Protein AF-A0A7S1J4C4-F1 (afdb_monomer_lite)

Secondary structure (DSSP, 8-state):
-EEEEEEES-GGG-EEEEEEESSTT---EE-SS-SSSS--EEEEEEE-TTS-EEEEEEEEE-SSSTT-EE-S--TTSS----SEEEEEEEESSSSSEEE-SS-S------EETTEE-

InterPro domains:
  IPR023296 Glycosyl hydrolase, five-bladed beta-propeller domain superfamily [G3DSA:2.115.10.20] (3-114)
  IPR023296 Glycosyl hydrolase, five-bladed beta-propeller domain superfamily [SSF75005] (13-104)

Sequence (117 aa):
SVALFYRYGPVQALNIGVAFAHTPAGPYRRLKEPLFPEQGEDPFVWRDRNGHWHMLFHGCRDPYRRNVGSWCVSFGGWQAQGPYCGRHAFSADLLNWHFSWTPAYTASVAFRDGLPE

Organism: NCBI:txid73025

Structure (mmCIF, N/CA/C/O backbone):
data_AF-A0A7S1J4C4-F1
#
_entry.id   AF-A0A7S1J4C4-F1
#
loop_
_atom_site.group_PDB
_atom_site.id
_atom_site.type_symbol
_atom_site.label_atom_id
_atom_site.label_alt_id
_atom_site.label_comp_id
_atom_site.label_asym_id
_atom_site.label_entity_id
_atom_site.label_seq_id
_atom_site.pdbx_PDB_ins_code
_atom_site.Cartn_x
_atom_site.Cartn_y
_atom_site.Cartn_z
_atom_site.occupancy
_atom_site.B_iso_or_equiv
_atom_site.auth_seq_id
_atom_site.auth_comp_id
_atom_site.auth_asym_id
_atom_site.auth_atom_id
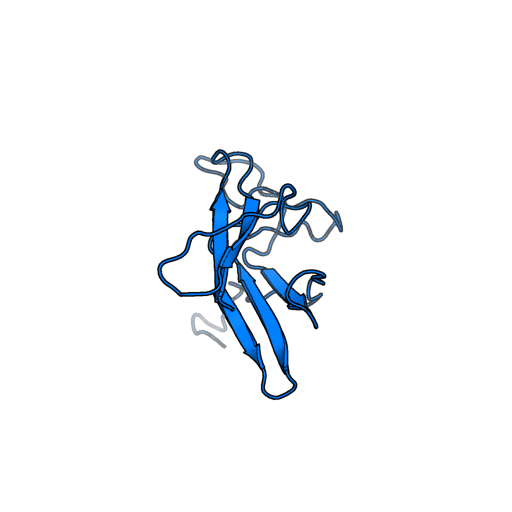_atom_site.pdbx_PDB_model_num
ATOM 1 N N . SER A 1 1 ? -12.453 -2.013 13.904 1.00 87.50 1 SER A N 1
ATOM 2 C CA . SER A 1 1 ? -11.636 -0.848 13.503 1.00 87.50 1 SER A CA 1
ATOM 3 C C . SER A 1 1 ? -11.480 -0.858 11.992 1.00 87.50 1 SER A C 1
ATOM 5 O O . SER A 1 1 ? -11.566 -1.923 11.393 1.00 87.50 1 SER A O 1
ATOM 7 N N . VAL A 1 2 ? -11.303 0.314 11.384 1.00 95.50 2 VAL A N 1
ATOM 8 C CA . VAL A 1 2 ? -11.120 0.515 9.938 1.00 95.50 2 VAL A CA 1
ATOM 9 C C . VAL A 1 2 ? -9.755 1.154 9.713 1.00 95.50 2 VAL A C 1
ATOM 11 O O . VAL A 1 2 ? -9.390 2.066 10.455 1.00 95.50 2 VAL A O 1
ATOM 14 N N . ALA A 1 3 ? -9.019 0.676 8.711 1.00 96.25 3 ALA A N 1
ATOM 15 C CA . ALA A 1 3 ? -7.779 1.278 8.237 1.00 96.25 3 ALA A CA 1
ATOM 16 C C . ALA A 1 3 ? -8.007 1.838 6.828 1.00 96.25 3 ALA A C 1
ATOM 18 O O . ALA A 1 3 ? -8.454 1.115 5.940 1.00 96.25 3 ALA A O 1
ATOM 19 N N . LEU A 1 4 ? -7.713 3.121 6.639 1.00 96.62 4 LEU A N 1
ATOM 20 C CA . LEU A 1 4 ? -7.741 3.803 5.352 1.00 96.62 4 LEU A CA 1
ATOM 21 C C . LEU A 1 4 ? -6.304 4.052 4.909 1.00 96.62 4 LEU A C 1
ATOM 23 O O . LEU A 1 4 ? -5.593 4.834 5.540 1.00 96.62 4 LEU A O 1
ATOM 27 N N . PHE A 1 5 ? -5.903 3.404 3.823 1.00 96.19 5 PHE A N 1
ATOM 28 C CA . PHE A 1 5 ? -4.648 3.680 3.136 1.00 96.19 5 PHE A CA 1
ATOM 29 C C . PHE A 1 5 ? -4.889 4.744 2.073 1.00 96.19 5 PHE A C 1
ATOM 31 O O . PHE A 1 5 ? -5.897 4.696 1.369 1.00 96.19 5 PHE A O 1
ATOM 38 N N . TYR A 1 6 ? -3.997 5.725 1.978 1.00 95.38 6 TYR A N 1
ATOM 39 C CA . TYR A 1 6 ? -4.192 6.866 1.089 1.00 95.38 6 TYR A CA 1
ATOM 40 C C . TYR A 1 6 ? -2.873 7.399 0.542 1.00 95.38 6 TYR A C 1
ATOM 42 O O . TYR A 1 6 ? -1.826 7.302 1.182 1.00 95.38 6 TYR A O 1
ATOM 50 N N . ARG A 1 7 ? -2.951 8.012 -0.638 1.00 93.38 7 ARG A N 1
ATOM 51 C CA . ARG A 1 7 ? -1.869 8.790 -1.240 1.00 93.38 7 ARG A CA 1
ATOM 52 C C . ARG A 1 7 ? -1.864 10.211 -0.683 1.00 93.38 7 ARG A C 1
ATOM 54 O O . ARG A 1 7 ? -2.924 10.827 -0.569 1.00 93.38 7 ARG A O 1
ATOM 61 N N . TYR A 1 8 ? -0.687 10.755 -0.390 1.00 92.19 8 TYR A N 1
ATOM 62 C CA . TYR A 1 8 ? -0.517 12.171 -0.058 1.00 92.19 8 TYR A CA 1
ATOM 63 C C . TYR A 1 8 ? 0.862 12.701 -0.465 1.00 92.19 8 TYR A C 1
ATOM 65 O O . TYR A 1 8 ? 1.773 11.935 -0.764 1.00 92.19 8 TYR A O 1
ATOM 73 N N . GLY A 1 9 ? 1.020 14.023 -0.426 1.00 87.69 9 GLY A N 1
ATOM 74 C CA . GLY A 1 9 ? 2.252 14.706 -0.816 1.00 87.69 9 GLY A CA 1
ATOM 75 C C . GLY A 1 9 ? 2.174 15.295 -2.227 1.00 87.69 9 GLY A C 1
ATOM 76 O O . GLY A 1 9 ? 1.206 15.050 -2.951 1.00 87.69 9 GLY A O 1
ATOM 77 N N . PRO A 1 10 ? 3.150 16.136 -2.603 1.00 81.12 10 PRO A N 1
ATOM 78 C CA . PRO A 1 10 ? 3.231 16.674 -3.951 1.00 81.12 10 PRO A CA 1
ATOM 79 C C . PRO A 1 10 ? 3.593 15.565 -4.939 1.00 81.12 10 PRO A C 1
ATOM 81 O O . PRO A 1 10 ? 4.146 14.536 -4.560 1.00 81.12 10 PRO A O 1
ATOM 84 N N . VAL A 1 11 ? 3.349 15.816 -6.224 1.00 70.50 11 VAL A N 1
ATOM 85 C CA . VAL A 1 11 ? 3.685 14.894 -7.317 1.00 70.50 11 VAL A CA 1
ATOM 86 C C . VAL A 1 11 ? 5.146 14.431 -7.216 1.00 70.50 11 VAL A C 1
ATOM 88 O O . VAL A 1 11 ? 5.409 13.251 -7.353 1.00 70.50 11 VAL A O 1
ATOM 91 N N . GLN A 1 12 ? 6.083 15.305 -6.841 1.00 68.88 12 GLN A N 1
ATOM 92 C CA . GLN A 1 12 ? 7.514 14.984 -6.717 1.00 68.88 12 GLN A CA 1
ATOM 93 C C . GLN A 1 12 ? 7.883 14.122 -5.488 1.00 68.88 12 GLN A C 1
ATOM 95 O O . GLN A 1 12 ? 9.028 13.679 -5.375 1.00 68.88 12 GLN A O 1
ATOM 100 N N . ALA A 1 13 ? 6.952 13.926 -4.550 1.00 76.06 13 ALA A N 1
ATOM 101 C CA . ALA A 1 13 ? 7.153 13.188 -3.305 1.00 76.06 13 ALA A CA 1
ATOM 102 C C . ALA A 1 13 ? 5.842 12.521 -2.858 1.00 76.06 13 ALA A C 1
ATOM 104 O O . ALA A 1 13 ? 5.264 12.878 -1.825 1.00 76.06 13 ALA A O 1
ATOM 105 N N . LEU A 1 14 ? 5.354 11.575 -3.663 1.00 85.56 14 LEU A N 1
ATOM 106 C CA . LEU A 1 14 ? 4.136 10.830 -3.352 1.00 85.56 14 LEU A CA 1
ATOM 107 C C . LEU A 1 14 ? 4.420 9.788 -2.276 1.00 85.56 14 LEU A C 1
ATOM 109 O O . LEU A 1 14 ? 5.336 8.977 -2.396 1.00 85.56 14 LEU A O 1
ATOM 113 N N . ASN A 1 15 ? 3.623 9.834 -1.217 1.00 89.50 15 ASN A N 1
ATOM 114 C CA . ASN A 1 15 ? 3.741 8.973 -0.055 1.00 89.50 15 ASN A CA 1
ATOM 115 C C . ASN A 1 15 ? 2.444 8.200 0.167 1.00 89.50 15 ASN A C 1
ATOM 117 O O . ASN A 1 15 ? 1.343 8.690 -0.107 1.00 89.50 15 ASN A O 1
ATOM 121 N N . ILE A 1 16 ? 2.583 7.021 0.768 1.00 93.12 16 ILE A N 1
ATOM 122 C CA . ILE A 1 16 ? 1.460 6.235 1.269 1.00 93.12 16 ILE A CA 1
ATOM 123 C C . ILE A 1 16 ? 1.330 6.497 2.766 1.00 93.12 16 ILE A C 1
ATOM 125 O O . ILE A 1 16 ? 2.286 6.338 3.523 1.00 93.12 16 ILE A O 1
ATOM 129 N N . GLY A 1 17 ? 0.143 6.914 3.193 1.00 95.06 17 GLY A N 1
ATOM 130 C CA . GLY A 1 17 ? -0.226 7.069 4.595 1.00 95.06 17 GLY A CA 1
ATOM 131 C C . GLY A 1 17 ? -1.289 6.058 5.010 1.00 95.06 17 GLY A C 1
ATOM 132 O O . GLY A 1 17 ? -1.956 5.447 4.172 1.00 95.06 17 GLY A O 1
ATOM 133 N N . VAL A 1 18 ? -1.469 5.916 6.323 1.00 96.12 18 VAL A N 1
ATOM 134 C CA . VAL A 1 18 ? -2.566 5.145 6.913 1.00 96.12 18 VAL A CA 1
ATOM 135 C C . VAL A 1 18 ? -3.259 5.953 8.006 1.00 96.12 18 VAL A C 1
ATOM 137 O O . VAL A 1 18 ? -2.621 6.664 8.792 1.00 96.12 18 VAL A O 1
ATOM 140 N N . ALA A 1 19 ? -4.585 5.863 8.040 1.00 96.69 19 ALA A N 1
ATOM 141 C CA . ALA A 1 19 ? -5.412 6.442 9.084 1.00 96.69 19 ALA A CA 1
ATOM 142 C C . ALA A 1 19 ? -6.400 5.419 9.639 1.00 96.69 19 ALA A C 1
ATOM 144 O O . ALA A 1 19 ? -6.934 4.591 8.903 1.00 96.69 19 ALA A O 1
ATOM 145 N N . PHE A 1 20 ? -6.672 5.502 10.939 1.00 97.19 20 PHE A N 1
ATOM 146 C CA . PHE A 1 20 ? -7.524 4.546 11.640 1.00 97.19 20 PHE A CA 1
ATOM 147 C C . PHE A 1 20 ? -8.790 5.197 12.185 1.00 97.19 20 PHE A C 1
ATOM 149 O O . PHE A 1 20 ? -8.761 6.340 12.647 1.00 97.19 20 PHE A O 1
ATOM 156 N N . ALA A 1 21 ? -9.885 4.441 12.172 1.00 98.06 21 ALA A N 1
ATOM 157 C CA . ALA A 1 21 ? -11.165 4.822 12.760 1.00 98.06 21 ALA A CA 1
ATOM 158 C C . ALA A 1 21 ? -11.854 3.628 13.441 1.00 98.06 21 ALA A C 1
ATOM 160 O O . ALA A 1 21 ? -11.565 2.461 13.159 1.00 98.06 21 ALA A O 1
ATOM 161 N N . HIS A 1 22 ? -12.807 3.907 14.334 1.00 97.81 22 HIS A N 1
ATOM 162 C CA . HIS A 1 22 ? -13.657 2.862 14.916 1.00 97.81 22 HIS A CA 1
ATOM 163 C C . HIS A 1 22 ? -14.773 2.425 13.960 1.00 97.81 22 HIS A C 1
ATOM 165 O O . HIS A 1 22 ? -15.151 1.255 13.974 1.00 97.81 22 HIS A O 1
ATOM 171 N N . THR A 1 23 ? -15.245 3.339 13.106 1.00 97.50 23 THR A N 1
ATOM 172 C CA . THR A 1 23 ? -16.314 3.107 12.124 1.00 97.50 23 THR A CA 1
ATOM 173 C C . THR A 1 23 ? -15.884 3.585 10.732 1.00 97.50 23 THR A C 1
ATOM 175 O O . THR A 1 23 ? -15.007 4.449 10.645 1.00 97.50 23 THR A O 1
ATOM 178 N N . PRO A 1 24 ? -16.504 3.092 9.642 1.00 96.69 24 PRO A N 1
ATOM 179 C CA . PRO A 1 24 ? -16.214 3.574 8.289 1.00 96.69 24 PRO A CA 1
ATOM 180 C C . PRO A 1 24 ? -16.445 5.080 8.097 1.00 96.69 24 PRO A C 1
ATOM 182 O O . PRO A 1 24 ? -15.763 5.697 7.284 1.00 96.69 24 PRO A O 1
ATOM 185 N N . ALA A 1 25 ? -17.358 5.678 8.871 1.00 97.38 25 ALA A N 1
ATOM 186 C CA . ALA A 1 25 ? -17.661 7.109 8.833 1.00 97.38 25 ALA A CA 1
ATOM 187 C C . ALA A 1 25 ? -16.599 7.985 9.531 1.00 97.38 25 ALA A C 1
ATOM 189 O O . ALA A 1 25 ? -16.661 9.210 9.453 1.00 97.38 25 ALA A O 1
ATOM 190 N N . GLY A 1 26 ? -15.614 7.382 10.204 1.00 97.12 26 GLY A N 1
ATOM 191 C CA . GLY A 1 26 ? -14.594 8.109 10.952 1.00 97.12 26 GLY A CA 1
ATOM 192 C C . GLY A 1 26 ? -14.990 8.395 12.412 1.00 97.12 26 GLY A C 1
ATOM 193 O O . GLY A 1 26 ? -15.828 7.684 12.977 1.00 97.12 26 GLY A O 1
ATOM 194 N N . PRO A 1 27 ? -14.357 9.396 13.055 1.00 97.69 27 PRO A N 1
ATOM 195 C CA . PRO A 1 27 ? -13.261 10.212 12.523 1.00 97.69 27 PRO A CA 1
ATOM 196 C C . PRO A 1 27 ? -11.985 9.384 12.302 1.00 97.69 27 PRO A C 1
ATOM 198 O O . PRO A 1 27 ? -11.656 8.514 13.108 1.00 97.69 27 PRO A O 1
ATOM 201 N N . TYR A 1 28 ? -11.258 9.678 11.222 1.00 98.19 28 TYR A N 1
ATOM 202 C CA . TYR A 1 28 ? -9.978 9.039 10.912 1.00 98.19 28 TYR A CA 1
ATOM 203 C C . TYR A 1 28 ? -8.818 9.792 11.560 1.00 98.19 28 TYR A C 1
ATOM 205 O O . TYR A 1 28 ? -8.707 11.013 11.443 1.00 98.19 28 TYR A O 1
ATOM 213 N N . ARG A 1 29 ? -7.925 9.056 12.223 1.00 97.44 29 ARG A N 1
ATOM 214 C CA . ARG A 1 29 ? -6.686 9.589 12.799 1.00 97.44 29 ARG A CA 1
ATOM 215 C C . ARG A 1 29 ? -5.495 9.025 12.040 1.00 97.44 29 ARG A C 1
ATOM 217 O O . ARG A 1 29 ? -5.282 7.815 12.049 1.00 97.44 29 ARG A O 1
ATOM 224 N N . ARG A 1 30 ? -4.747 9.903 11.370 1.00 95.38 30 ARG A N 1
ATOM 225 C CA . ARG A 1 30 ? -3.563 9.525 10.591 1.00 95.38 30 ARG A CA 1
ATOM 226 C C . ARG A 1 30 ? -2.355 9.240 11.474 1.00 95.38 30 ARG A C 1
ATOM 228 O O . ARG A 1 30 ? -2.194 9.868 12.524 1.00 95.38 30 ARG A O 1
ATOM 235 N N . LEU A 1 31 ? -1.472 8.370 10.997 1.00 93.06 31 LEU A N 1
ATOM 236 C CA . LEU A 1 31 ? -0.097 8.344 11.482 1.00 93.06 31 LEU A CA 1
ATOM 237 C C . LEU A 1 31 ? 0.646 9.618 11.040 1.00 93.06 31 LEU A C 1
ATOM 239 O O . LEU A 1 31 ? 0.270 10.287 10.069 1.00 93.06 31 LEU A O 1
ATOM 243 N N . LYS A 1 32 ? 1.665 10.004 11.816 1.00 91.50 32 LYS A N 1
ATOM 244 C CA . LYS A 1 32 ? 2.467 11.202 11.526 1.00 91.50 32 LYS A CA 1
ATOM 245 C C . LYS A 1 32 ? 3.404 10.974 10.346 1.00 91.50 32 LYS A C 1
ATOM 247 O O . LYS A 1 32 ? 3.434 11.815 9.451 1.00 91.50 32 LYS A O 1
ATOM 252 N N . GLU A 1 33 ? 4.096 9.842 10.376 1.00 90.38 33 GLU A N 1
ATOM 253 C CA . GLU A 1 33 ? 5.099 9.440 9.396 1.00 90.38 33 GLU A CA 1
ATOM 254 C C . GLU A 1 33 ? 4.466 8.730 8.190 1.00 90.38 33 GLU A C 1
ATOM 256 O O . GLU A 1 33 ? 3.390 8.129 8.330 1.00 90.38 33 GLU A O 1
ATOM 261 N N . PRO A 1 34 ? 5.115 8.786 7.012 1.00 87.81 34 PRO A N 1
ATOM 262 C CA . PRO A 1 34 ? 4.748 7.938 5.886 1.00 87.81 34 PRO A CA 1
ATOM 263 C C . PRO A 1 34 ? 4.889 6.458 6.256 1.00 87.81 34 PRO A C 1
ATOM 265 O O . PRO A 1 34 ? 5.693 6.079 7.108 1.00 87.81 34 PRO A O 1
ATOM 268 N N . LEU A 1 35 ? 4.111 5.609 5.587 1.00 90.81 35 LEU A N 1
ATOM 269 C CA . LEU A 1 35 ? 4.143 4.163 5.802 1.00 90.81 35 LEU A CA 1
ATOM 270 C C . LEU A 1 35 ? 5.459 3.531 5.322 1.00 90.81 35 LEU A C 1
ATOM 272 O O . LEU A 1 35 ? 5.898 2.523 5.868 1.00 90.81 35 LEU A O 1
ATOM 276 N N . PHE A 1 36 ? 6.080 4.140 4.311 1.00 85.94 36 PHE A N 1
ATOM 277 C CA . PHE A 1 36 ? 7.358 3.737 3.737 1.00 85.94 36 PHE A CA 1
ATOM 278 C C . PHE A 1 36 ? 8.289 4.947 3.628 1.00 85.94 36 PHE A C 1
ATOM 280 O O . PHE A 1 36 ? 7.808 6.055 3.388 1.00 85.94 36 PHE A O 1
ATOM 287 N N . PRO A 1 37 ? 9.612 4.763 3.758 1.00 79.88 37 PRO A N 1
ATOM 288 C CA . PRO A 1 37 ? 10.569 5.826 3.468 1.00 79.88 37 PRO A CA 1
ATOM 289 C C . PRO A 1 37 ? 10.675 6.122 1.962 1.00 79.88 37 PRO A C 1
ATOM 291 O O . PRO A 1 37 ? 11.072 7.222 1.580 1.00 79.88 37 PRO A O 1
ATOM 294 N N . GLU A 1 38 ? 10.339 5.163 1.096 1.00 78.38 38 GLU A N 1
ATOM 295 C CA . GLU A 1 38 ? 10.325 5.346 -0.353 1.00 78.38 38 GLU A CA 1
ATOM 296 C C . GLU A 1 38 ? 8.974 5.830 -0.880 1.00 78.38 38 GLU A C 1
ATOM 298 O O . GLU A 1 38 ? 7.915 5.555 -0.315 1.00 78.38 38 GLU A O 1
ATOM 303 N N . GLN A 1 39 ? 9.020 6.495 -2.035 1.00 79.81 39 GLN A N 1
ATOM 304 C CA . GLN A 1 39 ? 7.822 6.990 -2.699 1.00 79.81 39 GLN A CA 1
ATOM 305 C C . GLN A 1 39 ? 6.907 5.862 -3.183 1.00 79.81 39 GLN A C 1
ATOM 307 O O . GLN A 1 39 ? 7.363 4.798 -3.625 1.00 79.81 39 GLN A O 1
ATOM 312 N N . GLY A 1 40 ? 5.607 6.138 -3.157 1.00 82.56 40 GLY A N 1
ATOM 313 C CA . GLY A 1 40 ? 4.582 5.236 -3.653 1.00 82.56 40 GLY A CA 1
ATOM 314 C C . GLY A 1 40 ? 3.217 5.905 -3.748 1.00 82.56 40 GLY A C 1
ATOM 315 O O . GLY A 1 40 ? 2.934 6.886 -3.057 1.00 82.56 40 GLY A O 1
ATOM 316 N N . GLU A 1 41 ? 2.358 5.357 -4.598 1.00 86.69 41 GLU A N 1
ATOM 317 C CA . GLU A 1 41 ? 0.993 5.830 -4.777 1.00 86.69 41 GLU A CA 1
ATOM 318 C C . GLU A 1 41 ? -0.014 4.694 -4.981 1.00 86.69 41 GLU A C 1
ATOM 320 O O . GLU A 1 41 ? 0.349 3.559 -5.287 1.00 86.69 41 GLU A O 1
ATOM 325 N N . ASP A 1 42 ? -1.288 5.035 -4.797 1.00 91.12 42 ASP A N 1
ATOM 326 C CA . ASP A 1 42 ? -2.458 4.214 -5.116 1.00 91.12 42 ASP A CA 1
ATOM 327 C C . ASP A 1 42 ? -2.415 2.787 -4.526 1.00 91.12 42 ASP A C 1
ATOM 329 O O . ASP A 1 42 ? -2.375 1.794 -5.258 1.00 91.12 42 ASP A O 1
ATOM 333 N N . PRO A 1 43 ? -2.414 2.662 -3.180 1.00 94.12 43 PRO A N 1
ATOM 334 C CA . PRO A 1 43 ? -2.318 1.373 -2.511 1.00 94.12 43 PRO A CA 1
ATOM 335 C C . PRO A 1 43 ? -3.591 0.535 -2.672 1.00 94.12 43 PRO A C 1
ATOM 337 O O . PRO A 1 43 ? -4.692 0.957 -2.318 1.00 94.12 43 PRO A O 1
ATOM 340 N N . PHE A 1 44 ? -3.413 -0.713 -3.093 1.00 95.88 44 PHE A N 1
ATOM 341 C CA . PHE A 1 44 ? -4.394 -1.785 -3.005 1.00 95.88 44 PHE A CA 1
ATOM 342 C C . PHE A 1 44 ? -3.984 -2.755 -1.896 1.00 95.88 44 PHE A C 1
ATOM 344 O O . PHE A 1 44 ? -2.953 -3.420 -2.003 1.00 95.88 44 PHE A O 1
ATOM 351 N N . VAL A 1 45 ? -4.781 -2.834 -0.827 1.00 96.69 45 VAL A N 1
ATOM 352 C CA . VAL A 1 45 ? -4.473 -3.631 0.371 1.00 96.69 45 VAL A CA 1
ATOM 353 C C . VAL A 1 45 ? -5.457 -4.780 0.524 1.00 96.69 45 VAL A C 1
ATOM 355 O O . VAL A 1 45 ? -6.668 -4.582 0.439 1.00 96.69 45 VAL A O 1
ATOM 358 N N . TRP A 1 46 ? -4.945 -5.973 0.815 1.00 97.06 46 TRP A N 1
ATOM 359 C CA . TRP A 1 46 ? -5.765 -7.141 1.130 1.00 97.06 46 TRP A CA 1
ATOM 360 C C . TRP A 1 46 ? -5.136 -7.986 2.238 1.00 97.06 46 TRP A C 1
ATOM 362 O O . TRP A 1 46 ? -3.959 -7.836 2.567 1.00 97.06 46 TRP A O 1
ATOM 372 N N . ARG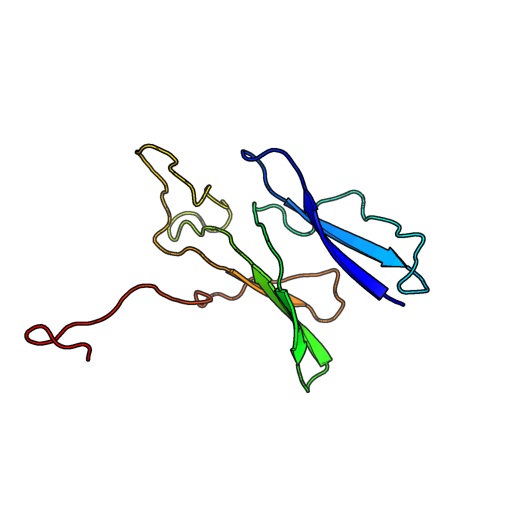 A 1 47 ? -5.939 -8.881 2.819 1.00 96.81 47 ARG A N 1
ATOM 373 C CA . ARG A 1 47 ? -5.484 -9.890 3.778 1.00 96.81 47 ARG A CA 1
ATOM 374 C C . ARG A 1 47 ? -5.516 -11.263 3.127 1.00 96.81 47 ARG A C 1
ATOM 376 O O . ARG A 1 47 ? -6.512 -11.605 2.487 1.00 96.81 47 ARG A O 1
ATOM 383 N N . ASP A 1 48 ? -4.453 -12.039 3.278 1.00 96.00 48 ASP A N 1
ATOM 384 C CA . ASP A 1 48 ? -4.428 -13.432 2.842 1.00 96.00 48 ASP A CA 1
ATOM 385 C C . ASP A 1 48 ? -5.169 -14.355 3.834 1.00 96.00 48 ASP A C 1
ATOM 387 O O . ASP A 1 48 ? -5.675 -13.928 4.878 1.00 96.00 48 ASP A O 1
ATOM 391 N N . ARG A 1 49 ? -5.240 -15.652 3.506 1.00 97.06 49 ARG A N 1
ATOM 392 C CA . ARG A 1 49 ? -5.892 -16.668 4.355 1.00 97.06 49 ARG A CA 1
ATOM 393 C C . ARG A 1 49 ? -5.120 -16.984 5.641 1.00 97.06 49 ARG A C 1
ATOM 395 O O . ARG A 1 49 ? -5.725 -17.488 6.580 1.00 97.06 49 ARG A O 1
ATOM 402 N N . ASN A 1 50 ? -3.822 -16.693 5.683 1.00 95.19 50 ASN A N 1
ATOM 403 C CA . ASN A 1 50 ? -2.964 -16.903 6.852 1.00 95.19 50 ASN A CA 1
ATOM 404 C C . ASN A 1 50 ? -2.995 -15.702 7.808 1.00 95.19 50 ASN A C 1
ATOM 406 O O . ASN A 1 50 ? -2.405 -15.737 8.884 1.00 95.19 50 ASN A O 1
ATOM 410 N N . GLY A 1 51 ? -3.709 -14.643 7.430 1.00 95.25 51 GLY A N 1
ATOM 411 C CA . GLY A 1 51 ? -3.874 -13.446 8.228 1.00 95.25 51 GLY A CA 1
ATOM 412 C C . GLY A 1 51 ? -2.802 -12.385 7.992 1.00 95.25 51 GLY A C 1
ATOM 413 O O . GLY A 1 51 ? -2.854 -11.375 8.700 1.00 95.25 51 GLY A O 1
ATOM 414 N N . HIS A 1 52 ? -1.906 -12.563 7.017 1.00 96.19 52 HIS A N 1
ATOM 415 C CA . HIS A 1 52 ? -0.943 -11.548 6.602 1.00 96.19 52 HIS A CA 1
ATOM 416 C C . HIS A 1 52 ? -1.603 -10.503 5.708 1.00 96.19 52 HIS A C 1
ATOM 418 O O . HIS A 1 52 ? -2.499 -10.789 4.913 1.00 96.19 52 HIS A O 1
ATOM 424 N N . TRP A 1 53 ? -1.135 -9.273 5.832 1.00 97.50 53 TRP A N 1
ATOM 425 C CA . TRP A 1 53 ? -1.542 -8.154 5.004 1.00 97.50 53 TRP A CA 1
ATOM 426 C C . TRP A 1 53 ? -0.583 -7.991 3.846 1.00 97.50 53 TRP A C 1
ATOM 428 O O . TRP A 1 53 ? 0.624 -8.154 3.995 1.00 97.50 53 TRP A O 1
ATOM 438 N N . HIS A 1 54 ? -1.132 -7.644 2.696 1.00 96.62 54 HIS A N 1
ATOM 439 C CA . HIS A 1 54 ? -0.391 -7.415 1.474 1.00 96.62 54 HIS A CA 1
ATOM 440 C C . HIS A 1 54 ? -0.825 -6.087 0.871 1.00 96.62 54 HIS A C 1
ATOM 442 O O . HIS A 1 54 ? -1.978 -5.678 1.012 1.00 96.62 54 HIS A O 1
ATOM 448 N N . MET A 1 55 ? 0.106 -5.429 0.192 1.00 95.19 55 MET A N 1
ATOM 449 C CA . MET A 1 55 ? -0.135 -4.192 -0.527 1.00 95.19 55 MET A CA 1
ATOM 450 C C . MET A 1 55 ? 0.515 -4.260 -1.901 1.00 95.19 55 MET A C 1
ATOM 452 O O . MET A 1 55 ? 1.710 -4.539 -2.005 1.00 95.19 55 MET A O 1
ATOM 456 N N . LEU A 1 56 ? -0.266 -3.969 -2.934 1.00 93.31 56 LEU A N 1
ATOM 457 C CA . LEU A 1 56 ? 0.228 -3.599 -4.253 1.00 93.31 56 LEU A CA 1
ATOM 458 C C . LEU A 1 56 ? 0.091 -2.096 -4.395 1.00 93.31 56 LEU A C 1
ATOM 460 O O . LEU A 1 56 ? -0.938 -1.538 -4.029 1.00 93.31 56 LEU A O 1
ATOM 464 N N . PHE A 1 57 ? 1.122 -1.441 -4.899 1.00 89.38 57 PHE A N 1
ATOM 465 C CA . PHE A 1 57 ? 1.090 0.000 -5.090 1.00 89.38 57 PHE A CA 1
ATOM 466 C C . PHE A 1 57 ? 2.028 0.403 -6.222 1.00 89.38 57 PHE A C 1
ATOM 468 O O . PHE A 1 57 ? 2.976 -0.317 -6.564 1.00 89.38 57 PHE A O 1
ATOM 475 N N . HIS A 1 58 ? 1.763 1.557 -6.815 1.00 84.31 58 HIS A N 1
ATOM 476 C CA . HIS A 1 58 ? 2.633 2.115 -7.831 1.00 84.31 58 HIS A CA 1
ATOM 477 C C . HIS A 1 58 ? 3.868 2.699 -7.145 1.00 84.31 58 HIS A C 1
ATOM 479 O O . HIS A 1 58 ? 3.783 3.601 -6.319 1.00 84.31 58 HIS A O 1
ATOM 485 N N . GLY A 1 59 ? 5.039 2.180 -7.492 1.00 78.31 59 GLY A N 1
ATOM 486 C CA . GLY A 1 59 ? 6.326 2.688 -7.037 1.00 78.31 59 GLY A CA 1
ATOM 487 C C . GLY A 1 59 ? 7.432 2.107 -7.903 1.00 78.31 59 GLY A C 1
ATOM 488 O O . GLY A 1 59 ? 7.271 1.013 -8.448 1.00 78.31 59 GLY A O 1
ATOM 489 N N . CYS A 1 60 ? 8.539 2.829 -8.049 1.00 70.62 60 CYS A N 1
ATOM 490 C CA . CYS A 1 60 ? 9.654 2.370 -8.870 1.00 70.62 60 CYS A CA 1
ATOM 491 C C . CYS A 1 60 ? 10.777 1.828 -8.013 1.00 70.62 60 CYS A C 1
ATOM 493 O O . CYS A 1 60 ? 11.074 2.341 -6.932 1.00 70.62 60 CYS A O 1
ATOM 495 N N . ARG A 1 61 ? 11.414 0.779 -8.525 1.00 64.38 61 ARG A N 1
ATOM 496 C CA . ARG A 1 61 ? 12.591 0.175 -7.912 1.00 64.38 61 ARG A CA 1
ATOM 497 C C . ARG A 1 61 ? 13.799 0.385 -8.812 1.00 64.38 61 ARG A C 1
ATOM 499 O O . ARG A 1 61 ? 13.821 -0.114 -9.936 1.00 64.38 61 ARG A O 1
ATOM 506 N N . ASP A 1 62 ? 14.828 1.032 -8.276 1.00 58.94 62 ASP A N 1
ATOM 507 C CA . ASP A 1 62 ? 16.173 0.963 -8.840 1.00 58.94 62 ASP A CA 1
ATOM 508 C C . ASP A 1 62 ? 16.803 -0.399 -8.451 1.00 58.94 62 ASP A C 1
ATOM 510 O O . ASP A 1 62 ? 16.966 -0.696 -7.263 1.00 58.94 62 ASP A O 1
ATOM 514 N N . PRO A 1 63 ? 17.137 -1.282 -9.410 1.00 52.22 63 PRO A N 1
ATOM 515 C CA . PRO A 1 63 ? 17.705 -2.595 -9.123 1.00 52.22 63 PRO A CA 1
ATOM 516 C C . PRO A 1 63 ? 19.159 -2.500 -8.637 1.00 52.22 63 PRO A C 1
ATOM 518 O O . PRO A 1 63 ? 19.644 -3.438 -8.004 1.00 52.22 63 PRO A O 1
ATOM 521 N N . TYR A 1 64 ? 19.836 -1.374 -8.884 1.00 52.00 64 TYR A N 1
ATOM 522 C CA . TYR A 1 64 ? 21.208 -1.096 -8.460 1.00 52.00 64 TYR A CA 1
ATOM 523 C C . TYR A 1 64 ? 21.280 -0.317 -7.145 1.00 52.00 64 TYR A C 1
ATOM 525 O O . TYR A 1 64 ? 22.320 -0.327 -6.483 1.00 52.00 64 TYR A O 1
ATOM 533 N N . ARG A 1 65 ? 20.182 0.311 -6.710 1.00 54.44 65 ARG A N 1
ATOM 534 C CA . ARG A 1 65 ? 20.115 1.025 -5.433 1.00 54.44 65 ARG A CA 1
ATOM 535 C C . ARG A 1 65 ? 18.945 0.534 -4.586 1.00 54.44 65 ARG A C 1
ATOM 537 O O . ARG A 1 65 ? 17.801 0.940 -4.744 1.00 54.44 65 ARG A O 1
ATOM 544 N N . ARG A 1 66 ? 19.283 -0.324 -3.619 1.00 50.47 66 ARG A N 1
ATOM 545 C CA . ARG A 1 66 ? 18.356 -1.124 -2.798 1.00 50.47 66 ARG A CA 1
ATOM 546 C C . ARG A 1 66 ? 17.283 -0.334 -2.027 1.00 50.47 66 ARG A C 1
ATOM 548 O O . ARG A 1 66 ? 16.321 -0.968 -1.624 1.00 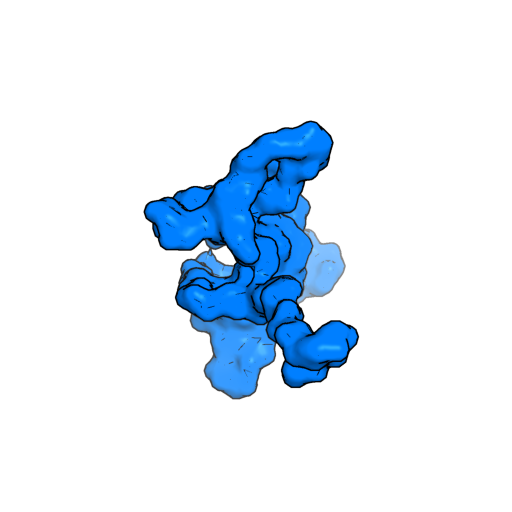50.47 66 ARG A O 1
ATOM 555 N N . ASN A 1 67 ? 17.422 0.988 -1.867 1.00 47.28 67 ASN A N 1
ATOM 556 C CA . ASN A 1 67 ? 16.568 1.837 -1.018 1.00 47.28 67 ASN A CA 1
ATOM 557 C C . ASN A 1 67 ? 16.273 3.231 -1.615 1.00 47.28 67 ASN A C 1
ATOM 559 O O . ASN A 1 67 ? 16.098 4.195 -0.873 1.00 47.28 67 ASN A O 1
ATOM 563 N N . VAL A 1 68 ? 16.257 3.389 -2.940 1.00 48.81 68 VAL A N 1
ATOM 564 C CA . VAL A 1 68 ? 15.697 4.609 -3.553 1.00 48.81 68 VAL A CA 1
ATOM 565 C C . VAL A 1 68 ? 14.469 4.223 -4.350 1.00 48.81 68 VAL A C 1
ATOM 567 O O . VAL A 1 68 ? 14.563 3.603 -5.409 1.00 48.81 68 VAL A O 1
ATOM 570 N N . GLY A 1 69 ? 13.306 4.614 -3.833 1.00 48.16 69 GLY A N 1
ATOM 571 C CA . GLY A 1 69 ? 12.151 4.827 -4.688 1.00 48.16 69 GLY A CA 1
ATOM 572 C C . GLY A 1 69 ? 12.519 5.933 -5.664 1.00 48.16 69 GLY A C 1
ATOM 573 O O . GLY A 1 69 ? 12.582 7.098 -5.278 1.00 48.16 69 GLY A O 1
ATOM 574 N N . SER A 1 70 ? 12.850 5.563 -6.897 1.00 50.09 70 SER A N 1
ATOM 575 C CA . SER A 1 70 ? 12.958 6.534 -7.979 1.00 50.09 70 SER A CA 1
ATOM 576 C C . SER A 1 70 ? 11.550 6.897 -8.437 1.00 50.09 70 SER A C 1
ATOM 578 O O . SER A 1 70 ? 10.605 6.140 -8.223 1.00 50.09 70 SER A O 1
ATOM 580 N N . TRP A 1 71 ? 11.377 8.067 -9.032 1.00 51.91 71 TRP A N 1
ATOM 581 C CA . TRP A 1 71 ? 10.079 8.474 -9.549 1.00 51.91 71 TRP A CA 1
ATOM 582 C C . TRP A 1 71 ? 9.775 7.695 -10.839 1.00 51.91 71 TRP A C 1
ATOM 584 O O . TRP A 1 71 ? 10.586 7.710 -11.763 1.00 51.91 71 TRP A O 1
ATOM 594 N N . CYS A 1 72 ? 8.621 7.021 -10.926 1.00 52.25 72 CYS A N 1
ATOM 595 C CA . CYS A 1 72 ? 8.217 6.256 -12.122 1.00 52.25 72 CYS A CA 1
ATOM 596 C C . CYS A 1 72 ? 7.812 7.113 -13.322 1.00 52.25 72 CYS A C 1
ATOM 598 O O . CYS A 1 72 ? 7.370 6.593 -14.344 1.00 52.25 72 CYS A O 1
ATOM 600 N N . VAL A 1 73 ? 7.928 8.429 -13.215 1.00 47.34 73 VAL A N 1
ATOM 601 C CA . VAL A 1 73 ? 7.280 9.339 -14.145 1.00 47.34 73 VAL A CA 1
ATOM 602 C C . VAL A 1 73 ? 8.311 10.336 -14.654 1.00 47.34 73 VAL A C 1
ATOM 604 O O . VAL A 1 73 ? 8.404 11.481 -14.239 1.00 47.34 73 VAL A O 1
ATOM 607 N N . SER A 1 74 ? 9.085 9.922 -15.654 1.00 44.03 74 SER A N 1
ATOM 608 C CA . SER A 1 74 ? 9.561 10.899 -16.633 1.00 44.03 74 SER A CA 1
ATOM 609 C C . SER A 1 74 ? 8.339 11.397 -17.418 1.00 44.03 74 SER A C 1
ATOM 611 O O . SER A 1 74 ? 8.089 10.944 -18.533 1.00 44.03 74 SER A O 1
ATOM 613 N N . PHE A 1 75 ? 7.556 12.327 -16.860 1.00 40.06 75 PHE A N 1
ATOM 614 C CA . PHE A 1 75 ? 6.709 13.180 -17.692 1.00 40.06 75 PHE A CA 1
ATOM 615 C C . PHE A 1 75 ? 7.657 14.036 -18.543 1.00 40.06 75 PHE A C 1
ATOM 617 O O . PHE A 1 75 ? 8.200 15.025 -18.065 1.00 40.06 75 PHE A O 1
ATOM 624 N N . GLY A 1 76 ? 7.905 13.621 -19.788 1.00 35.50 76 GLY A N 1
ATOM 625 C CA . GLY A 1 76 ? 8.670 14.423 -20.750 1.00 35.50 76 GLY A CA 1
ATOM 626 C C . GLY A 1 76 ? 10.164 14.112 -20.876 1.00 35.50 76 GLY A C 1
ATOM 627 O O . GLY A 1 76 ? 10.923 14.971 -21.308 1.00 35.50 76 GLY A O 1
ATOM 628 N N . GLY A 1 77 ? 10.581 12.879 -20.588 1.00 42.72 77 GLY A N 1
ATOM 629 C CA . GLY A 1 77 ? 11.910 12.399 -20.962 1.00 42.72 77 GLY A CA 1
ATOM 630 C C . GLY A 1 77 ? 12.976 12.510 -19.872 1.00 42.72 77 GLY A C 1
ATOM 631 O O . GLY A 1 77 ? 12.953 13.379 -19.010 1.00 42.72 77 GLY A O 1
ATOM 632 N N . TRP A 1 78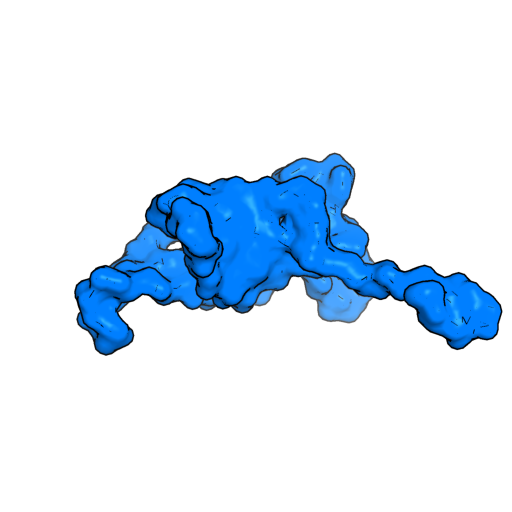 ? 13.922 11.579 -19.981 1.00 38.59 78 TRP A N 1
ATOM 633 C CA . TRP A 1 78 ? 15.172 11.449 -19.235 1.00 38.59 78 TRP A CA 1
ATOM 634 C C . TRP A 1 78 ? 15.068 10.958 -17.773 1.00 38.59 78 TRP A C 1
ATOM 636 O O . TRP A 1 78 ? 14.731 11.681 -16.845 1.00 38.59 78 TRP A O 1
ATOM 646 N N . GLN A 1 79 ? 15.492 9.695 -17.613 1.00 44.25 79 GLN A N 1
ATOM 647 C CA . GLN A 1 79 ? 16.125 9.097 -16.424 1.00 44.25 79 GLN A CA 1
ATOM 648 C C . GLN A 1 79 ? 15.253 8.611 -15.249 1.00 44.25 79 GLN A C 1
ATOM 650 O O . GLN A 1 79 ? 15.669 8.700 -14.095 1.00 44.25 79 GLN A O 1
ATOM 655 N N . ALA A 1 80 ? 14.141 7.920 -15.513 1.00 47.03 80 ALA A N 1
ATOM 656 C CA . ALA A 1 80 ? 13.641 6.934 -14.547 1.00 47.03 80 ALA A CA 1
ATOM 657 C C . ALA A 1 80 ? 14.565 5.692 -14.543 1.00 47.03 80 ALA A C 1
ATOM 659 O O . ALA A 1 80 ? 14.406 4.759 -15.329 1.00 47.03 80 ALA A O 1
ATOM 660 N N . GLN A 1 81 ? 15.594 5.701 -13.691 1.00 45.81 81 GLN A N 1
ATOM 661 C CA . GLN A 1 81 ? 16.471 4.548 -13.452 1.00 45.81 81 GLN A CA 1
ATOM 662 C C . GLN A 1 81 ? 15.744 3.523 -12.565 1.00 45.81 81 GLN A C 1
ATOM 664 O O . GLN A 1 81 ? 15.897 3.499 -11.348 1.00 45.81 81 GLN A O 1
ATOM 669 N N . GLY A 1 82 ? 14.907 2.696 -13.187 1.00 52.09 82 GLY A N 1
ATOM 670 C CA . GLY A 1 82 ? 14.283 1.529 -12.569 1.00 52.09 82 GLY A CA 1
ATOM 671 C C . GLY A 1 82 ? 13.489 0.739 -13.615 1.00 52.09 82 GLY A C 1
ATOM 672 O O . GLY A 1 82 ? 12.536 1.288 -14.154 1.00 52.09 82 GLY A O 1
ATOM 673 N N . PRO A 1 83 ? 13.836 -0.521 -13.943 1.00 55.50 83 PRO A N 1
ATOM 674 C CA . PRO A 1 83 ? 13.166 -1.291 -14.991 1.00 55.50 83 PRO A CA 1
ATOM 675 C C . PRO A 1 83 ? 11.788 -1.826 -14.569 1.00 55.50 83 PRO A C 1
ATOM 677 O O . PRO A 1 83 ? 11.138 -2.502 -15.359 1.00 55.50 83 PRO A O 1
ATOM 680 N N . TYR A 1 84 ? 11.341 -1.545 -13.337 1.00 62.78 84 TYR A N 1
ATOM 681 C CA . TYR A 1 84 ? 10.095 -2.069 -12.785 1.00 62.78 84 TYR A CA 1
ATOM 682 C C . TYR A 1 84 ? 9.280 -0.964 -12.108 1.00 62.78 84 TYR A C 1
ATOM 684 O O . TYR A 1 84 ? 9.738 -0.349 -11.138 1.00 62.78 84 TYR A O 1
ATOM 692 N N . CYS A 1 85 ? 8.056 -0.775 -12.601 1.00 72.06 85 CYS A N 1
ATOM 693 C CA . CYS A 1 85 ? 6.993 -0.034 -11.932 1.00 72.06 85 CYS A CA 1
ATOM 694 C C . CYS A 1 85 ? 6.064 -1.044 -11.253 1.00 72.06 85 CYS A C 1
ATOM 696 O O . CYS A 1 85 ? 5.736 -2.066 -11.849 1.00 72.06 85 CYS A O 1
ATOM 698 N N . GLY A 1 86 ? 5.639 -0.748 -10.028 1.00 79.50 86 GLY A N 1
ATOM 699 C CA . GLY A 1 86 ? 4.776 -1.619 -9.235 1.00 79.50 86 GLY A CA 1
ATOM 700 C C . GLY A 1 86 ? 5.552 -2.370 -8.158 1.00 79.50 86 GLY A C 1
ATOM 701 O O . GLY A 1 86 ? 6.529 -3.075 -8.427 1.00 79.50 86 GLY A O 1
ATOM 702 N N . ARG A 1 87 ? 5.111 -2.223 -6.908 1.00 84.50 87 ARG A N 1
ATOM 703 C CA . ARG A 1 87 ? 5.742 -2.842 -5.740 1.00 84.50 87 ARG A CA 1
ATOM 704 C C . ARG A 1 87 ? 4.734 -3.671 -4.964 1.00 84.50 87 ARG A C 1
ATOM 706 O O . ARG A 1 87 ? 3.558 -3.332 -4.876 1.00 84.50 87 ARG A O 1
ATOM 713 N N . HIS A 1 88 ? 5.238 -4.755 -4.384 1.00 90.81 88 HIS A N 1
ATOM 714 C CA . HIS A 1 88 ? 4.518 -5.595 -3.439 1.00 90.81 88 HIS A CA 1
ATOM 715 C C . HIS A 1 88 ? 5.172 -5.460 -2.063 1.00 90.81 88 HIS A C 1
ATOM 717 O O . HIS A 1 88 ? 6.390 -5.605 -1.937 1.00 90.81 88 HIS A O 1
ATOM 723 N N . ALA A 1 89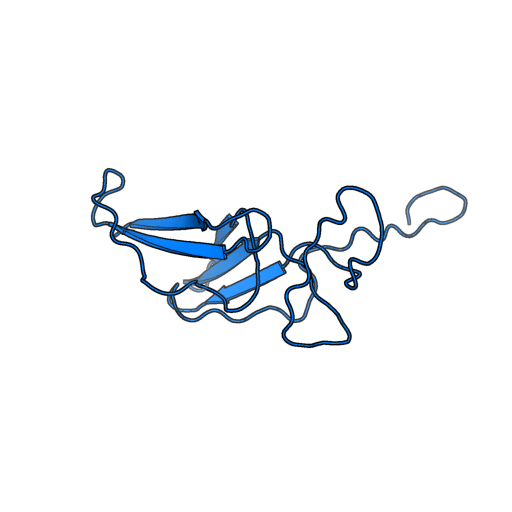 ? 4.369 -5.179 -1.040 1.00 92.38 89 ALA A N 1
ATOM 724 C CA . ALA A 1 89 ? 4.773 -5.228 0.359 1.00 92.38 89 ALA A CA 1
ATOM 725 C C . ALA A 1 89 ? 3.852 -6.153 1.164 1.00 92.38 89 ALA A C 1
ATOM 727 O O . ALA A 1 89 ? 2.702 -6.382 0.783 1.00 92.38 89 ALA A O 1
ATOM 728 N N . PHE A 1 90 ? 4.348 -6.675 2.281 1.00 95.12 90 PHE A N 1
ATOM 729 C CA . PHE A 1 90 ? 3.579 -7.501 3.207 1.00 95.12 90 PHE A CA 1
ATOM 730 C C . PHE A 1 90 ? 3.847 -7.123 4.667 1.00 95.12 90 PHE A C 1
ATOM 732 O O . PHE A 1 90 ? 4.914 -6.609 4.998 1.00 95.12 90 PHE A O 1
ATOM 739 N N . SER A 1 91 ? 2.865 -7.356 5.534 1.00 95.88 91 SER A N 1
ATOM 740 C CA . SER A 1 91 ? 2.896 -6.994 6.952 1.00 95.88 91 SER A CA 1
ATOM 741 C C . SER A 1 91 ? 2.089 -7.988 7.785 1.00 95.88 91 SER A C 1
ATOM 743 O O . SER A 1 91 ? 1.036 -8.458 7.358 1.00 95.88 91 SER A O 1
ATOM 745 N N . ALA A 1 92 ? 2.545 -8.290 8.999 1.00 95.88 92 ALA A N 1
ATOM 746 C CA . ALA A 1 92 ? 1.766 -9.086 9.949 1.00 95.88 92 ALA A CA 1
ATOM 747 C C . ALA A 1 92 ? 0.721 -8.246 10.714 1.00 95.88 92 ALA A C 1
ATOM 749 O O . ALA A 1 92 ? -0.243 -8.800 11.241 1.00 95.88 92 ALA A O 1
ATOM 750 N N . ASP A 1 93 ? 0.887 -6.920 10.769 1.00 93.19 93 ASP A N 1
ATOM 751 C CA . ASP A 1 93 ? 0.196 -6.047 11.729 1.00 93.19 93 ASP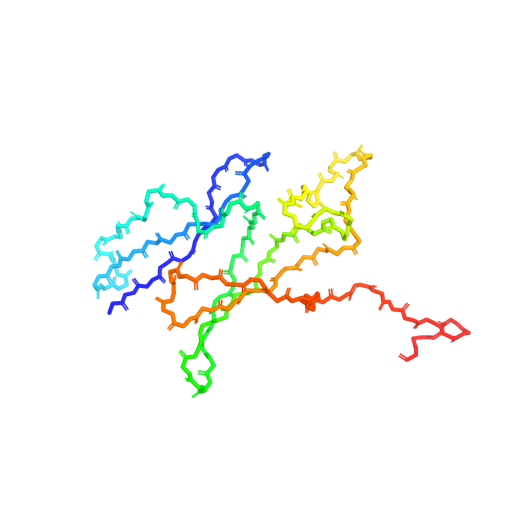 A CA 1
ATOM 752 C C . ASP A 1 93 ? -0.344 -4.726 11.145 1.00 93.19 93 ASP A C 1
ATOM 754 O O . ASP A 1 93 ? -0.843 -3.896 11.902 1.00 93.19 93 ASP A O 1
ATOM 758 N N . LEU A 1 94 ? -0.284 -4.539 9.817 1.00 91.62 94 LEU A N 1
ATOM 759 C CA . LEU A 1 94 ? -0.642 -3.314 9.072 1.00 91.62 94 LEU A CA 1
ATOM 760 C C . LEU A 1 94 ? 0.281 -2.107 9.293 1.00 91.62 94 LEU A C 1
ATOM 762 O O . LEU A 1 94 ? 0.059 -1.068 8.663 1.00 91.62 94 LEU A O 1
ATOM 766 N N . LEU A 1 95 ? 1.298 -2.212 10.146 1.00 89.81 95 LEU A N 1
ATOM 767 C CA . LEU A 1 95 ? 2.158 -1.090 10.529 1.00 89.81 95 LEU A CA 1
ATOM 768 C C . LEU A 1 95 ? 3.608 -1.318 10.108 1.00 89.81 95 LEU A C 1
ATOM 770 O O . LEU A 1 95 ? 4.239 -0.411 9.571 1.00 89.81 95 LEU A O 1
ATOM 774 N N . ASN A 1 96 ? 4.114 -2.532 10.303 1.00 92.25 96 ASN A N 1
ATOM 775 C CA . ASN A 1 96 ? 5.465 -2.935 9.946 1.00 92.25 96 ASN A CA 1
ATOM 776 C C . ASN A 1 96 ? 5.429 -3.672 8.609 1.00 92.25 96 ASN A C 1
ATOM 778 O O . ASN A 1 96 ? 4.956 -4.809 8.528 1.00 92.25 96 ASN A O 1
ATOM 782 N N . TRP A 1 97 ? 5.889 -3.002 7.554 1.00 92.88 97 TRP A N 1
ATOM 783 C CA . TRP A 1 97 ? 5.826 -3.510 6.189 1.00 92.88 97 TRP A CA 1
ATOM 784 C C . TRP A 1 97 ? 7.201 -3.889 5.648 1.00 92.88 97 TRP A C 1
ATOM 786 O O . TRP A 1 97 ? 8.194 -3.194 5.856 1.00 92.88 97 TRP A O 1
ATOM 796 N N . HIS A 1 98 ? 7.233 -4.978 4.887 1.00 91.62 98 HIS A N 1
ATOM 797 C CA . HIS A 1 98 ? 8.418 -5.499 4.221 1.00 91.62 98 HIS A CA 1
ATOM 798 C C . HIS A 1 98 ? 8.168 -5.573 2.720 1.00 91.62 98 HIS A C 1
ATOM 800 O O . HIS A 1 98 ? 7.127 -6.063 2.287 1.00 91.62 98 HIS A O 1
ATOM 806 N N . PHE A 1 99 ? 9.121 -5.114 1.910 1.00 87.50 99 PHE A N 1
ATOM 807 C CA . PHE A 1 99 ? 9.024 -5.256 0.461 1.00 87.50 99 PHE A CA 1
ATOM 808 C C . PHE A 1 99 ? 9.349 -6.676 0.011 1.00 87.50 99 PHE A C 1
ATOM 810 O O . PHE A 1 99 ? 10.313 -7.287 0.473 1.00 87.50 99 PHE A O 1
ATOM 817 N N . SER A 1 100 ? 8.566 -7.172 -0.945 1.00 85.44 100 SER A N 1
ATOM 818 C CA . SER A 1 100 ? 8.905 -8.377 -1.691 1.00 85.44 100 SER A CA 1
ATOM 819 C C . SER A 1 100 ? 10.118 -8.127 -2.589 1.00 85.44 100 SER A C 1
ATOM 821 O O . SER A 1 100 ? 10.288 -7.047 -3.160 1.00 85.44 100 SER A O 1
ATOM 823 N N . TRP A 1 101 ? 10.961 -9.150 -2.727 1.00 75.31 101 TRP A N 1
ATOM 824 C CA . TRP A 1 101 ? 12.097 -9.145 -3.653 1.00 75.31 101 TRP A CA 1
ATOM 825 C C . TRP A 1 101 ? 11.671 -9.343 -5.106 1.00 75.31 101 TRP A C 1
ATOM 827 O O . TRP A 1 101 ? 12.372 -8.909 -6.025 1.00 75.31 101 TRP A O 1
ATOM 837 N N . THR A 1 102 ? 10.526 -9.988 -5.304 1.00 74.31 102 THR A N 1
ATOM 838 C CA . THR A 1 102 ? 9.949 -10.247 -6.617 1.00 74.31 102 THR A CA 1
ATOM 839 C C . THR A 1 102 ? 9.192 -9.001 -7.077 1.00 74.31 102 THR A C 1
ATOM 841 O O . THR A 1 102 ? 8.376 -8.484 -6.306 1.00 74.31 102 THR A O 1
ATOM 844 N N . PRO A 1 103 ? 9.435 -8.497 -8.304 1.00 69.31 103 PRO A N 1
ATOM 845 C CA . PRO A 1 103 ? 8.594 -7.457 -8.887 1.00 69.31 103 PRO A CA 1
ATOM 846 C C . PRO A 1 103 ? 7.120 -7.859 -8.810 1.00 69.31 103 PRO A C 1
ATOM 848 O O . PRO A 1 103 ? 6.788 -9.024 -9.023 1.00 69.31 103 PRO A O 1
ATOM 851 N N . ALA A 1 104 ? 6.241 -6.902 -8.512 1.00 73.38 104 ALA A N 1
ATOM 852 C CA . ALA A 1 104 ? 4.805 -7.173 -8.446 1.00 73.38 104 ALA A CA 1
ATOM 853 C C . ALA A 1 104 ? 4.263 -7.681 -9.791 1.00 73.38 104 ALA A C 1
ATOM 855 O O . ALA A 1 104 ? 3.410 -8.562 -9.838 1.00 73.38 104 ALA A O 1
ATOM 856 N N . TYR A 1 105 ? 4.786 -7.115 -10.874 1.00 69.50 105 TYR A N 1
ATOM 857 C CA . TYR A 1 105 ? 4.558 -7.523 -12.248 1.00 69.50 105 TYR A CA 1
ATOM 858 C C . TYR A 1 105 ? 5.758 -7.087 -13.096 1.00 69.50 105 TYR A C 1
ATOM 860 O O . TYR A 1 105 ? 6.558 -6.239 -12.691 1.00 69.50 105 TYR A O 1
ATOM 868 N N . THR A 1 106 ? 5.888 -7.678 -14.278 1.00 66.69 106 THR A N 1
ATOM 869 C CA . THR A 1 106 ? 6.792 -7.205 -15.327 1.00 66.69 106 THR A CA 1
ATOM 870 C C . THR A 1 106 ? 5.967 -6.826 -16.550 1.00 66.69 106 THR A C 1
ATOM 872 O O . THR A 1 106 ? 4.944 -7.449 -16.822 1.00 66.69 106 THR A O 1
ATOM 875 N N . ALA A 1 107 ? 6.401 -5.798 -17.277 1.00 62.41 107 ALA A N 1
ATOM 876 C CA . ALA A 1 107 ? 5.870 -5.483 -18.603 1.00 62.41 107 ALA A CA 1
ATOM 877 C C . ALA A 1 107 ? 6.643 -6.212 -19.720 1.00 62.41 107 ALA A C 1
ATOM 879 O O . ALA A 1 107 ? 6.369 -6.001 -20.899 1.00 62.41 107 ALA A O 1
ATOM 880 N N . SER A 1 108 ? 7.629 -7.048 -19.367 1.00 67.81 108 SER A N 1
ATOM 881 C CA . SER A 1 108 ? 8.350 -7.882 -20.324 1.00 67.81 108 SER A CA 1
ATOM 882 C C . SER A 1 108 ? 7.404 -8.921 -20.916 1.00 67.81 108 SER A C 1
ATOM 884 O O . SER A 1 108 ? 6.995 -9.854 -20.231 1.00 67.81 108 SER A O 1
ATOM 886 N N . VAL A 1 109 ? 7.101 -8.770 -22.200 1.00 69.88 109 VAL A N 1
ATOM 887 C CA . VAL A 1 109 ? 6.449 -9.798 -23.010 1.00 69.88 109 VAL A CA 1
ATOM 888 C C . VAL A 1 109 ? 7.517 -10.385 -23.922 1.00 69.88 109 VAL A C 1
ATOM 890 O O . VAL A 1 109 ? 8.160 -9.647 -24.672 1.00 69.88 109 VAL A O 1
ATOM 893 N N . ALA A 1 110 ? 7.751 -11.693 -23.817 1.00 77.75 110 ALA A N 1
ATOM 894 C CA . ALA A 1 110 ? 8.596 -12.400 -24.767 1.00 77.75 110 ALA A CA 1
ATOM 895 C C . ALA A 1 110 ? 7.808 -12.597 -26.065 1.00 77.75 110 ALA A C 1
ATOM 897 O O . ALA A 1 110 ? 6.637 -12.972 -26.034 1.00 77.75 110 ALA A O 1
ATOM 898 N N . PHE A 1 111 ? 8.449 -12.314 -27.195 1.00 81.31 111 PHE A N 1
ATOM 899 C CA . PHE A 1 111 ? 7.889 -12.588 -28.510 1.00 81.31 111 PHE A CA 1
ATOM 900 C C . PHE A 1 111 ? 8.746 -13.627 -29.215 1.00 81.31 111 PHE A C 1
ATOM 902 O O . PHE A 1 111 ? 9.975 -13.524 -29.213 1.00 81.31 111 PHE A O 1
ATOM 909 N N . ARG A 1 112 ? 8.091 -14.561 -29.898 1.00 80.81 112 ARG A N 1
ATOM 910 C CA . ARG A 1 112 ? 8.711 -15.474 -30.850 1.00 80.81 112 ARG A CA 1
ATOM 911 C C . ARG A 1 112 ? 8.004 -15.342 -32.191 1.00 80.81 112 ARG A C 1
ATOM 913 O O . ARG A 1 112 ? 6.795 -15.523 -32.285 1.00 80.81 112 ARG A O 1
ATOM 920 N N . ASP A 1 113 ? 8.759 -14.949 -33.214 1.00 86.50 113 ASP A N 1
ATOM 921 C CA . ASP A 1 113 ? 8.269 -14.757 -34.587 1.00 86.50 113 ASP A CA 1
ATOM 922 C C . ASP A 1 113 ? 7.046 -13.820 -34.701 1.00 86.50 113 ASP A C 1
ATOM 924 O O . ASP A 1 113 ? 6.176 -13.990 -35.552 1.00 86.50 113 ASP A O 1
ATOM 928 N N . GLY A 1 114 ? 6.978 -12.800 -33.836 1.00 80.88 114 GLY A N 1
ATOM 929 C CA . GLY A 1 114 ? 5.889 -11.816 -33.817 1.00 80.88 114 GLY A CA 1
ATOM 930 C C . GLY A 1 114 ? 4.646 -12.240 -33.027 1.00 80.88 114 GLY A C 1
ATOM 931 O O . GLY A 1 114 ? 3.680 -11.480 -32.977 1.00 80.88 114 GLY A O 1
ATOM 932 N N . LEU A 1 115 ? 4.673 -13.404 -32.376 1.00 71.56 115 LEU A N 1
ATOM 933 C CA . LEU A 1 115 ? 3.633 -13.866 -31.458 1.00 71.56 115 LEU A CA 1
ATOM 934 C C . LEU A 1 115 ? 4.137 -13.816 -30.009 1.00 71.56 115 LEU A C 1
ATOM 936 O O . LEU A 1 115 ? 5.333 -14.020 -29.797 1.00 71.56 115 LEU A O 1
ATOM 940 N N . PRO A 1 116 ? 3.271 -13.544 -29.016 1.00 73.25 116 PRO A N 1
ATOM 941 C CA . PRO A 1 116 ? 3.638 -13.727 -27.615 1.00 73.25 116 PRO A CA 1
ATOM 942 C C . PRO A 1 116 ? 3.993 -15.200 -27.367 1.00 73.25 116 PRO A C 1
ATOM 944 O O . PRO A 1 116 ? 3.286 -16.078 -27.870 1.00 73.25 116 PRO A O 1
ATOM 947 N N . GLU A 1 117 ? 5.070 -15.457 -26.622 1.00 64.44 117 GLU A N 1
ATOM 948 C CA . GLU A 1 117 ? 5.332 -16.794 -26.057 1.00 64.44 117 GLU A CA 1
ATOM 949 C C . GLU A 1 117 ? 4.338 -17.161 -24.946 1.00 64.44 117 GLU A C 1
ATOM 951 O O . GLU A 1 117 ? 3.903 -16.251 -24.198 1.00 64.44 117 GLU A O 1
#

pLDDT: mean 79.74, std 18.0, range [35.5, 98.19]

Radius of gyration: 16.49 Å; chains: 1; bounding box: 39×34×50 Å

Foldseek 3Di:
DDKDWAWDDDLQAIFIWIWDAPDPVDPTDTDPDGLAPEHWHDWDWDADPVGKIKIKTWWFDQPVDHRYGFRPDPPPDDDPRGQATMWMWMDNPVRDIDTDPDGPDHPDFDDDPNHTD